Protein AF-N8XYX1-F1 (afdb_monomer)

pLDDT: mean 90.08, std 13.4, range [51.41, 98.62]

Radius of gyration: 21.21 Å; Cα contacts (8 Å, |Δi|>4): 146; chains: 1; bounding box: 78×27×40 Å

Structure (mmCIF, N/CA/C/O backbone):
data_AF-N8XYX1-F1
#
_entry.id   AF-N8XYX1-F1
#
loop_
_atom_site.group_PDB
_atom_site.id
_atom_site.type_symbol
_atom_site.label_atom_id
_atom_site.label_alt_id
_atom_site.label_comp_id
_atom_site.label_asym_id
_atom_site.label_entity_id
_atom_site.label_seq_id
_atom_site.pdbx_PDB_ins_code
_atom_site.Cartn_x
_atom_site.Cartn_y
_atom_site.Cartn_z
_atom_site.occupancy
_atom_site.B_iso_or_equiv
_atom_site.auth_seq_id
_atom_site.auth_comp_id
_atom_site.auth_asym_id
_atom_site.auth_atom_id
_atom_site.pdbx_PDB_model_num
ATOM 1 N N . MET A 1 1 ? 16.523 -11.928 -7.565 1.00 67.00 1 MET A N 1
ATOM 2 C CA . MET A 1 1 ? 16.560 -12.130 -6.098 1.00 67.00 1 MET A CA 1
ATOM 3 C C . MET A 1 1 ? 15.398 -11.346 -5.505 1.00 67.00 1 MET A C 1
ATOM 5 O O . MET A 1 1 ? 15.191 -10.226 -5.953 1.00 67.00 1 MET A O 1
ATOM 9 N N . LYS A 1 2 ? 14.607 -11.919 -4.587 1.00 81.88 2 LYS A N 1
ATOM 10 C CA . LYS A 1 2 ? 13.445 -11.219 -4.010 1.00 81.88 2 LYS A CA 1
ATOM 11 C C . LYS A 1 2 ? 13.893 -10.317 -2.864 1.00 81.88 2 LYS A C 1
ATOM 13 O O . LYS A 1 2 ? 14.640 -10.771 -1.998 1.00 81.88 2 LYS A O 1
ATOM 18 N N . ARG A 1 3 ? 13.436 -9.068 -2.841 1.00 89.69 3 ARG A N 1
ATOM 19 C CA . ARG A 1 3 ? 13.675 -8.115 -1.747 1.00 89.69 3 ARG A CA 1
ATOM 20 C C . ARG A 1 3 ? 12.386 -7.884 -0.975 1.00 89.69 3 ARG A C 1
ATOM 22 O O . ARG A 1 3 ? 11.297 -8.057 -1.515 1.00 89.69 3 ARG A O 1
ATOM 29 N N . LYS A 1 4 ? 12.512 -7.506 0.295 1.00 93.75 4 LYS A N 1
ATOM 30 C CA . LYS A 1 4 ? 11.374 -7.295 1.189 1.00 93.75 4 LYS A CA 1
ATOM 31 C C . LYS A 1 4 ? 11.390 -5.874 1.733 1.00 93.75 4 LYS A C 1
ATOM 33 O O . LYS A 1 4 ? 12.383 -5.451 2.319 1.00 93.75 4 LYS A O 1
ATOM 38 N N . ILE A 1 5 ? 10.283 -5.165 1.552 1.00 96.06 5 ILE A N 1
ATOM 39 C CA . ILE A 1 5 ? 10.011 -3.879 2.191 1.00 96.06 5 ILE A CA 1
ATOM 40 C C . ILE A 1 5 ? 8.982 -4.140 3.287 1.00 96.06 5 ILE A C 1
ATOM 42 O O . ILE A 1 5 ? 7.904 -4.667 3.019 1.00 96.06 5 ILE A O 1
ATOM 46 N N . THR A 1 6 ? 9.315 -3.772 4.521 1.00 97.25 6 THR A N 1
ATOM 47 C CA . THR A 1 6 ? 8.387 -3.850 5.653 1.00 97.25 6 THR A CA 1
ATOM 48 C C . THR A 1 6 ? 7.940 -2.446 6.016 1.00 97.25 6 THR A C 1
ATOM 50 O O . THR A 1 6 ? 8.753 -1.616 6.419 1.00 97.25 6 THR A O 1
ATOM 53 N N . LEU A 1 7 ? 6.642 -2.195 5.889 1.00 97.81 7 LEU A N 1
ATOM 54 C CA . LEU A 1 7 ? 5.995 -0.982 6.365 1.00 97.81 7 LEU A CA 1
ATOM 55 C C . LEU A 1 7 ? 5.338 -1.274 7.706 1.00 97.81 7 LEU A C 1
ATOM 57 O O . LEU A 1 7 ? 4.661 -2.291 7.859 1.00 97.81 7 LEU A O 1
ATOM 61 N N . SER A 1 8 ? 5.490 -0.364 8.655 1.00 97.75 8 SER A N 1
ATOM 62 C CA . SER A 1 8 ? 4.750 -0.376 9.909 1.00 97.75 8 SER A CA 1
ATOM 63 C C . SER A 1 8 ? 4.278 1.031 10.228 1.00 97.75 8 SER A C 1
ATOM 65 O O . SER A 1 8 ? 4.911 2.020 9.859 1.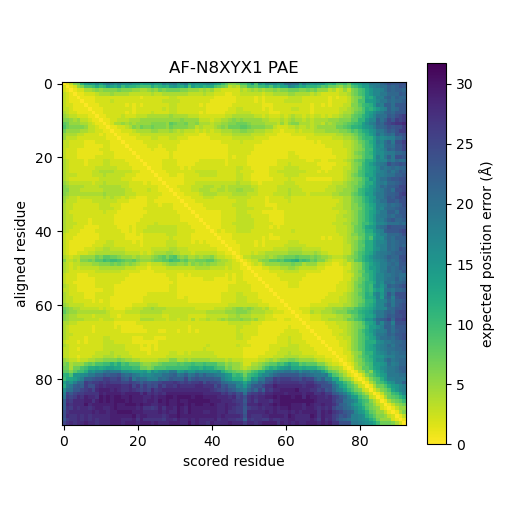00 97.75 8 SER A O 1
ATOM 67 N N . TRP A 1 9 ? 3.132 1.116 10.887 1.00 97.62 9 TRP A N 1
ATOM 68 C CA . TRP A 1 9 ? 2.534 2.384 11.278 1.00 97.62 9 TRP A CA 1
ATOM 69 C C . TRP A 1 9 ? 1.915 2.268 12.664 1.00 97.62 9 TRP A C 1
ATOM 71 O O . TRP A 1 9 ? 1.634 1.177 13.169 1.00 97.62 9 TRP A O 1
ATOM 81 N N . LYS A 1 10 ? 1.733 3.423 13.298 1.00 95.56 10 LYS A N 1
ATOM 82 C CA . LYS A 1 10 ? 1.017 3.548 14.564 1.00 95.56 10 LYS A CA 1
ATOM 83 C C . LYS A 1 10 ? -0.339 4.172 14.288 1.00 95.56 10 LYS A C 1
ATOM 85 O O . LYS A 1 10 ? -0.483 4.943 13.350 1.00 95.56 10 LYS A O 1
ATOM 90 N N . GLU A 1 11 ? -1.304 3.782 15.102 1.00 93.94 11 GLU A N 1
ATOM 91 C CA . GLU A 1 11 ? -2.632 4.375 15.094 1.00 93.94 11 GLU A CA 1
ATOM 92 C C . GLU A 1 11 ? -3.105 4.425 16.539 1.00 93.94 11 GLU A C 1
ATOM 94 O O . GLU A 1 11 ? -3.046 3.388 17.222 1.00 93.94 11 GLU A O 1
ATOM 99 N N . ASP A 1 12 ? -3.500 5.616 16.979 1.00 91.69 12 ASP A N 1
ATOM 100 C CA . ASP A 1 12 ? -3.779 5.930 18.385 1.00 91.69 12 ASP A CA 1
ATOM 101 C C . ASP A 1 12 ? -5.262 5.748 18.739 1.00 91.69 12 ASP A C 1
ATOM 103 O O . ASP A 1 12 ? -5.623 5.684 19.914 1.00 91.69 12 ASP A O 1
ATOM 107 N N . TYR A 1 13 ? -6.122 5.602 17.730 1.00 91.88 13 TYR A N 1
ATOM 108 C CA . TYR A 1 13 ? -7.552 5.346 17.874 1.00 91.88 13 TYR A CA 1
ATOM 109 C C . TYR A 1 13 ? -7.964 4.037 17.173 1.00 91.88 13 TYR A C 1
ATOM 111 O O . TYR A 1 13 ? -7.253 3.535 16.298 1.00 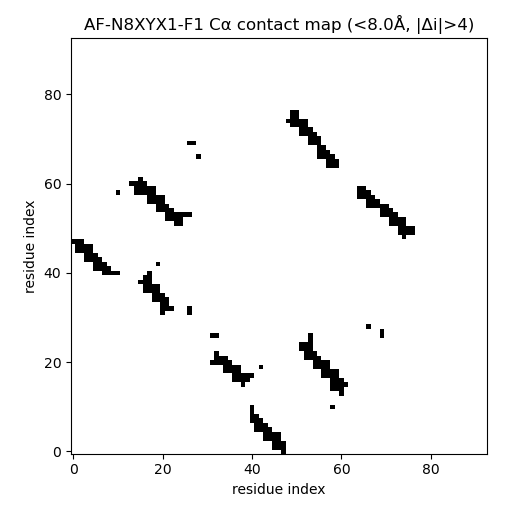91.88 13 TYR A O 1
ATOM 119 N N . PRO A 1 14 ? -9.085 3.412 17.576 1.00 94.19 14 PRO A N 1
ATOM 120 C CA . PRO A 1 14 ? -9.594 2.231 16.890 1.00 94.19 14 PRO A CA 1
ATOM 121 C C . PRO A 1 14 ? -10.062 2.582 15.473 1.00 94.19 14 PRO A C 1
ATOM 123 O O . PRO A 1 14 ? -10.712 3.603 15.257 1.00 94.19 14 PRO A O 1
ATOM 126 N N . VAL A 1 15 ? -9.752 1.702 14.524 1.00 98.06 15 VAL A N 1
ATOM 127 C CA . VAL A 1 15 ? -10.144 1.807 13.112 1.00 98.06 15 VAL A CA 1
ATOM 128 C C . VAL A 1 15 ? -10.654 0.457 12.622 1.00 98.06 15 VAL A C 1
ATOM 130 O O . VAL A 1 15 ? -10.285 -0.583 13.171 1.00 98.06 15 VAL A O 1
ATOM 133 N N . ASP A 1 16 ? -11.484 0.462 11.585 1.00 98.25 16 ASP A N 1
ATOM 134 C CA . ASP A 1 16 ? -12.071 -0.754 11.019 1.00 98.25 16 ASP A CA 1
ATOM 135 C C . ASP A 1 16 ? -11.017 -1.573 10.261 1.00 98.25 16 ASP A C 1
ATOM 137 O O . ASP A 1 16 ? -10.987 -2.803 10.323 1.00 98.25 16 ASP A O 1
ATOM 141 N N . TYR A 1 17 ? -10.167 -0.884 9.496 1.00 98.44 17 TYR A N 1
ATOM 142 C CA . TYR A 1 17 ? -9.084 -1.461 8.701 1.00 98.44 17 TYR A CA 1
ATOM 143 C C . TYR A 1 17 ? -8.148 -0.368 8.170 1.00 98.44 17 TYR A C 1
ATOM 145 O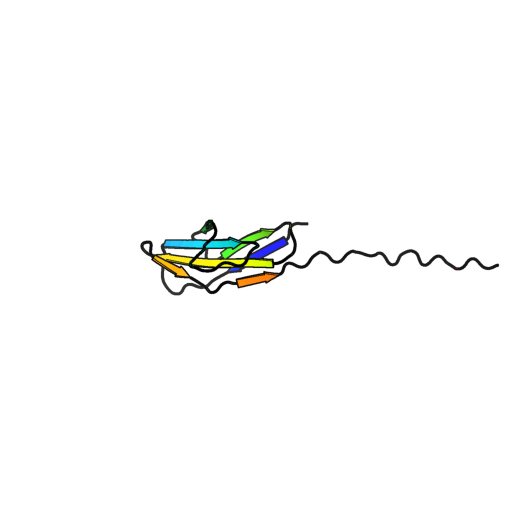 O . TYR A 1 17 ? -8.388 0.826 8.327 1.00 98.44 17 TYR A O 1
ATOM 153 N N . PHE A 1 18 ? -7.094 -0.791 7.483 1.00 98.62 18 PHE A N 1
ATOM 154 C CA . PHE A 1 18 ? -6.181 0.054 6.731 1.00 98.62 18 PHE A CA 1
ATOM 155 C C . PHE A 1 18 ? -6.239 -0.304 5.248 1.00 98.62 18 PHE A C 1
ATOM 157 O O . PHE A 1 18 ? -6.341 -1.479 4.885 1.00 98.62 18 PHE A O 1
ATOM 164 N N . ASN A 1 19 ? -6.113 0.705 4.394 1.00 98.62 19 ASN A N 1
ATOM 165 C CA . ASN A 1 19 ? -5.738 0.523 2.999 1.00 98.62 19 ASN A CA 1
ATOM 166 C C . ASN A 1 19 ? -4.265 0.873 2.839 1.00 98.62 19 ASN A C 1
ATOM 168 O O . ASN A 1 19 ? -3.825 1.934 3.281 1.00 98.62 19 ASN A O 1
ATOM 172 N N . VAL A 1 20 ? -3.524 0.004 2.165 1.00 98.56 20 VAL A N 1
ATOM 173 C CA . VAL A 1 20 ? -2.145 0.259 1.762 1.00 98.56 20 VAL A CA 1
ATOM 174 C C . VAL A 1 20 ? -2.133 0.533 0.269 1.00 98.56 20 VAL A C 1
ATOM 176 O O . VAL A 1 20 ? -2.502 -0.323 -0.534 1.00 98.56 20 VAL A O 1
ATOM 179 N N . TYR A 1 21 ? -1.716 1.736 -0.091 1.00 98.62 21 TYR A N 1
ATOM 180 C CA . TYR A 1 21 ? -1.565 2.198 -1.462 1.00 98.62 21 TYR A CA 1
ATOM 181 C C . TYR A 1 21 ? -0.101 2.063 -1.868 1.00 98.62 21 TYR A C 1
ATOM 183 O O . TYR A 1 21 ? 0.785 2.454 -1.107 1.00 98.62 21 TYR A O 1
ATOM 191 N N . ARG A 1 22 ? 0.156 1.517 -3.060 1.00 98.06 22 ARG A N 1
ATOM 192 C CA . ARG A 1 22 ? 1.504 1.289 -3.594 1.00 98.06 22 ARG A CA 1
ATOM 193 C C . ARG A 1 22 ? 1.568 1.668 -5.068 1.00 98.06 22 ARG A C 1
ATOM 195 O O . ARG A 1 22 ? 0.681 1.298 -5.830 1.00 98.06 22 ARG A O 1
ATOM 202 N N . SER A 1 23 ? 2.659 2.311 -5.478 1.00 97.62 23 SER A N 1
ATOM 203 C CA . SER A 1 23 ? 2.976 2.527 -6.894 1.00 97.62 23 SER A CA 1
ATOM 204 C C . SER A 1 23 ? 4.488 2.588 -7.146 1.00 97.62 23 SER A C 1
ATOM 206 O O . SER A 1 23 ? 5.278 2.809 -6.224 1.00 97.62 23 SER A O 1
ATOM 208 N N . ARG A 1 24 ? 4.894 2.387 -8.406 1.00 96.38 24 ARG A N 1
ATOM 209 C CA . ARG A 1 24 ? 6.250 2.708 -8.899 1.00 96.38 24 ARG A CA 1
ATOM 210 C C . ARG A 1 24 ? 6.370 4.153 -9.379 1.00 96.38 24 ARG A C 1
ATOM 212 O O . ARG A 1 24 ? 7.478 4.652 -9.549 1.00 96.38 24 ARG A O 1
ATOM 219 N N . GLU A 1 25 ? 5.239 4.819 -9.562 1.00 97.06 25 GLU A N 1
ATOM 220 C CA . GLU A 1 25 ? 5.145 6.231 -9.907 1.00 97.06 25 GLU A CA 1
ATOM 221 C C . GLU A 1 25 ? 4.719 7.043 -8.674 1.00 97.06 25 GLU A C 1
ATOM 223 O O . GLU A 1 25 ? 3.998 6.515 -7.818 1.00 97.06 25 GLU A O 1
ATOM 228 N N . PRO A 1 26 ? 5.150 8.311 -8.549 1.00 97.00 26 PRO A N 1
ATOM 229 C CA . PRO A 1 26 ? 4.638 9.199 -7.514 1.00 97.00 26 PRO A CA 1
ATOM 230 C C . PRO A 1 26 ? 3.113 9.324 -7.605 1.00 97.00 26 PRO A C 1
ATOM 232 O O . PRO A 1 26 ? 2.556 9.386 -8.698 1.00 97.00 26 PRO A O 1
ATOM 235 N N . PHE A 1 27 ? 2.445 9.417 -6.459 1.00 98.25 27 PHE A N 1
ATOM 236 C CA . PHE A 1 27 ? 1.001 9.629 -6.387 1.00 98.25 27 PHE A CA 1
ATOM 237 C C . PHE A 1 27 ? 0.634 10.501 -5.183 1.00 98.25 27 PHE A C 1
ATOM 239 O O . PHE A 1 27 ? 1.471 10.754 -4.313 1.00 98.25 27 PHE A O 1
ATOM 246 N N . THR A 1 28 ? -0.613 10.966 -5.137 1.00 96.69 28 THR A N 1
ATOM 247 C CA . THR A 1 28 ? -1.158 11.792 -4.049 1.00 96.69 28 THR A CA 1
ATOM 248 C C . THR A 1 28 ? -2.488 11.218 -3.558 1.00 96.69 28 THR A C 1
ATOM 250 O O . THR A 1 28 ? -3.005 10.254 -4.122 1.00 96.69 28 THR A O 1
ATOM 253 N N . LYS A 1 29 ? -3.071 11.802 -2.505 1.00 94.94 29 LYS A N 1
ATOM 254 C CA . LYS A 1 29 ? -4.376 11.365 -1.977 1.00 94.94 29 LYS A CA 1
ATOM 255 C C . LYS A 1 29 ? -5.539 11.619 -2.949 1.00 94.94 29 LYS A C 1
ATOM 257 O O . LYS A 1 29 ? -6.588 11.002 -2.816 1.00 94.94 29 LYS A O 1
ATOM 262 N N . GLU A 1 30 ? -5.359 12.517 -3.917 1.00 95.31 30 GLU A N 1
ATOM 263 C CA . GLU A 1 30 ? -6.334 12.822 -4.969 1.00 95.31 30 GLU A CA 1
ATOM 264 C C . GLU A 1 30 ? -6.315 11.787 -6.105 1.00 95.31 30 GLU A C 1
ATOM 266 O O . GLU A 1 30 ? -7.304 11.644 -6.820 1.00 95.31 30 GLU A O 1
ATOM 271 N N . VAL A 1 31 ? -5.204 11.058 -6.270 1.00 96.12 31 VAL A N 1
ATOM 272 C CA . VAL A 1 31 ? -5.012 10.059 -7.330 1.00 96.12 31 VAL A CA 1
ATOM 273 C C . VAL A 1 31 ? -4.385 8.810 -6.720 1.00 96.12 31 VAL A C 1
ATOM 275 O O . VAL A 1 31 ? -3.169 8.631 -6.729 1.00 96.12 31 VAL A O 1
ATOM 278 N N . LEU A 1 32 ? -5.227 7.950 -6.150 1.00 97.56 32 LEU A N 1
ATOM 279 C CA . LEU A 1 32 ? -4.784 6.759 -5.430 1.00 97.56 32 LEU A CA 1
ATOM 280 C C . LEU A 1 32 ? -4.737 5.523 -6.346 1.00 97.56 32 LEU A C 1
ATOM 282 O O . LEU A 1 32 ? -5.682 5.288 -7.103 1.00 97.56 32 LEU A O 1
ATOM 286 N N . PRO A 1 33 ? -3.685 4.687 -6.257 1.00 98.06 33 PRO A N 1
ATOM 287 C CA . PRO A 1 33 ? -3.696 3.358 -6.862 1.00 98.06 33 PRO A CA 1
ATOM 288 C C . PRO A 1 33 ? -4.715 2.445 -6.158 1.00 98.06 33 PRO A C 1
ATOM 290 O O . PRO A 1 33 ? -5.257 2.779 -5.105 1.00 98.06 33 PRO A O 1
ATOM 293 N N . MET A 1 34 ? -4.962 1.256 -6.710 1.00 98.19 34 MET A N 1
ATOM 294 C CA . MET A 1 34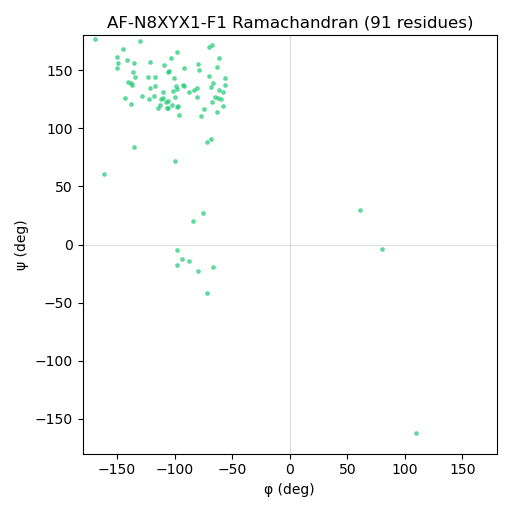 ? -5.823 0.270 -6.049 1.00 98.19 34 MET A CA 1
ATOM 295 C C . MET A 1 34 ? -5.207 -0.157 -4.703 1.00 98.19 34 MET A C 1
ATOM 297 O O . MET A 1 34 ? -4.046 -0.580 -4.684 1.00 98.19 34 MET A O 1
ATOM 301 N N . PRO A 1 35 ? -5.943 -0.070 -3.581 1.00 98.19 35 PRO A N 1
ATOM 302 C CA . PRO A 1 35 ? -5.395 -0.428 -2.286 1.00 98.19 35 PRO A CA 1
ATOM 303 C C . PRO A 1 35 ? -5.371 -1.932 -2.033 1.00 98.19 35 PRO A C 1
ATOM 305 O O . PRO A 1 35 ? -6.224 -2.688 -2.499 1.00 98.19 35 PRO A O 1
ATOM 308 N N . VAL A 1 36 ? -4.463 -2.332 -1.148 1.00 98.38 36 VAL A N 1
ATOM 309 C CA . VAL A 1 36 ? -4.531 -3.603 -0.428 1.00 98.38 36 VAL A CA 1
ATOM 310 C C . VAL A 1 36 ? -5.137 -3.352 0.951 1.00 98.38 36 VAL A C 1
ATOM 312 O O . VAL A 1 36 ? -4.584 -2.602 1.757 1.00 98.38 36 VAL A O 1
ATOM 315 N N . LYS A 1 37 ? -6.278 -3.984 1.236 1.00 98.31 37 LYS A N 1
ATOM 316 C CA . LYS A 1 37 ? -6.963 -3.885 2.532 1.00 98.31 37 LYS A CA 1
ATOM 317 C C . LYS A 1 37 ? -6.325 -4.822 3.563 1.00 98.31 37 LYS A C 1
ATOM 319 O O . LYS A 1 37 ? -6.098 -5.994 3.275 1.00 98.31 37 LYS A O 1
ATOM 324 N N . THR A 1 38 ? -6.089 -4.341 4.781 1.00 98.12 38 THR A N 1
ATOM 325 C CA . THR A 1 38 ? -5.549 -5.141 5.895 1.00 98.12 38 THR A CA 1
ATOM 326 C C . THR A 1 38 ? -6.049 -4.635 7.247 1.00 98.12 38 THR A C 1
ATOM 328 O O . THR A 1 38 ? -6.326 -3.454 7.406 1.00 98.12 38 THR A O 1
ATOM 331 N N . THR A 1 39 ? -6.149 -5.507 8.250 1.00 97.50 39 THR A N 1
ATOM 332 C CA . THR A 1 39 ? -6.400 -5.122 9.656 1.00 97.50 39 THR A CA 1
ATOM 333 C C . THR A 1 39 ? -5.116 -5.071 10.490 1.00 97.50 39 THR A C 1
ATOM 335 O O . THR A 1 39 ? -5.132 -4.683 11.656 1.00 97.50 39 THR A O 1
ATOM 338 N N . LYS A 1 40 ? -3.979 -5.465 9.905 1.00 97.56 40 LYS A N 1
ATOM 339 C CA . LYS A 1 40 ? -2.667 -5.450 10.562 1.00 97.56 40 LYS A CA 1
ATOM 340 C C . LYS A 1 40 ? -2.088 -4.033 10.562 1.00 97.56 40 LYS A C 1
ATOM 342 O O . LYS A 1 40 ? -2.289 -3.295 9.606 1.00 97.56 40 LYS A O 1
ATOM 347 N N . LYS A 1 41 ? -1.277 -3.696 11.574 1.00 96.88 41 LYS A N 1
ATOM 348 C CA . LYS A 1 41 ? -0.485 -2.443 11.634 1.00 96.88 41 LYS A CA 1
ATOM 349 C C . LYS A 1 41 ? 0.862 -2.528 10.892 1.00 96.88 41 LYS A C 1
ATOM 351 O O . LYS A 1 41 ? 1.804 -1.795 11.191 1.00 96.88 41 LYS A O 1
ATOM 356 N N . TYR A 1 42 ? 0.976 -3.485 9.975 1.00 97.81 42 TYR A N 1
ATOM 357 C CA . TYR A 1 42 ? 2.143 -3.670 9.124 1.00 97.81 42 TYR A CA 1
ATOM 358 C C . TYR A 1 42 ? 1.739 -4.249 7.767 1.00 97.81 42 TYR A C 1
ATOM 360 O O . TYR A 1 42 ? 0.714 -4.929 7.644 1.00 97.81 42 TYR A O 1
ATOM 368 N N . TYR A 1 43 ? 2.581 -4.009 6.766 1.00 98.06 43 TYR A N 1
ATOM 369 C CA . TYR A 1 43 ? 2.480 -4.570 5.424 1.00 98.06 43 TYR A CA 1
ATOM 370 C C . TYR A 1 43 ? 3.860 -5.005 4.943 1.00 98.06 43 TYR A C 1
ATOM 372 O O . TYR A 1 43 ? 4.850 -4.301 5.141 1.00 98.06 43 TYR A O 1
ATOM 380 N N . GLU A 1 44 ? 3.917 -6.178 4.323 1.00 97.75 44 GLU A N 1
ATOM 381 C CA . GLU A 1 44 ? 5.139 -6.722 3.747 1.00 97.75 44 GLU A CA 1
ATOM 382 C C . GLU A 1 44 ? 4.987 -6.754 2.234 1.00 97.75 44 GLU A C 1
ATOM 384 O O . GLU A 1 44 ? 4.092 -7.417 1.712 1.00 97.75 44 GLU A O 1
ATOM 389 N N . ASP A 1 45 ? 5.873 -6.046 1.545 1.00 96.75 45 ASP A N 1
ATOM 390 C CA . ASP A 1 45 ? 5.929 -6.036 0.095 1.00 96.75 45 ASP A CA 1
ATOM 391 C C . ASP A 1 45 ? 7.148 -6.816 -0.374 1.00 96.75 45 ASP A C 1
ATOM 393 O O . ASP A 1 45 ? 8.285 -6.508 -0.001 1.00 96.75 45 ASP A O 1
ATOM 397 N N . VAL A 1 46 ? 6.909 -7.834 -1.193 1.00 95.12 46 VAL A N 1
ATOM 398 C CA . VAL A 1 46 ? 7.976 -8.595 -1.836 1.00 95.12 46 VAL A CA 1
ATOM 399 C C . VAL A 1 46 ? 8.144 -8.048 -3.243 1.00 95.12 46 VAL A C 1
ATOM 401 O O . VAL A 1 46 ? 7.213 -8.082 -4.047 1.00 95.12 46 VAL A O 1
ATOM 404 N N . VAL A 1 47 ? 9.329 -7.517 -3.524 1.00 93.50 47 VAL A N 1
ATOM 405 C CA . VAL A 1 47 ? 9.640 -6.845 -4.784 1.00 93.50 47 VAL A CA 1
ATOM 406 C C . VAL A 1 47 ? 10.799 -7.539 -5.478 1.00 93.50 47 VAL A C 1
ATOM 408 O O . VAL A 1 47 ? 11.814 -7.864 -4.857 1.00 93.50 47 VAL A O 1
ATOM 411 N N . ASP A 1 48 ? 10.636 -7.758 -6.775 1.00 88.19 48 ASP A N 1
ATOM 412 C CA . ASP A 1 48 ? 11.641 -8.430 -7.601 1.00 88.19 48 ASP A CA 1
ATOM 413 C C . ASP A 1 48 ? 12.518 -7.418 -8.357 1.00 88.19 48 ASP A C 1
ATOM 415 O O . ASP A 1 48 ? 13.644 -7.736 -8.744 1.00 88.19 48 ASP A O 1
ATOM 419 N N . ASP A 1 49 ? 12.044 -6.173 -8.462 1.00 90.00 49 ASP A N 1
ATOM 420 C CA . ASP A 1 49 ? 12.719 -5.094 -9.168 1.00 90.00 49 ASP A CA 1
ATOM 421 C C . ASP A 1 49 ? 13.405 -4.112 -8.218 1.00 90.00 49 ASP A C 1
ATOM 423 O O . ASP A 1 49 ? 13.098 -3.982 -7.029 1.00 90.00 49 ASP A O 1
ATOM 427 N N . THR A 1 50 ? 14.342 -3.373 -8.795 1.00 92.00 50 THR A N 1
ATOM 428 C CA . THR A 1 50 ? 15.056 -2.280 -8.148 1.00 92.00 50 THR A CA 1
ATOM 429 C C . THR A 1 50 ? 14.412 -0.952 -8.522 1.00 92.00 50 THR A C 1
ATOM 431 O O . THR A 1 50 ? 13.649 -0.841 -9.487 1.00 92.00 5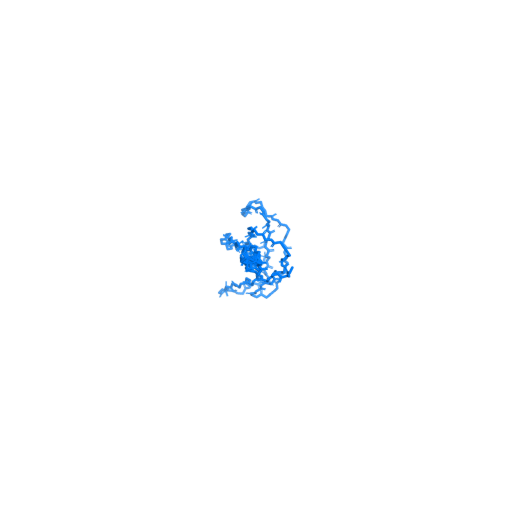0 THR A O 1
ATOM 434 N N . GLY A 1 51 ? 14.758 0.093 -7.787 1.00 93.81 51 GLY A N 1
ATOM 435 C CA . GLY A 1 51 ? 14.259 1.437 -8.019 1.00 93.81 51 GLY A CA 1
ATOM 436 C C . GLY A 1 51 ? 13.295 1.895 -6.938 1.00 93.81 51 GLY A C 1
ATOM 437 O O . GLY A 1 51 ? 13.285 1.391 -5.815 1.00 93.81 51 GLY A O 1
ATOM 438 N N . ARG A 1 52 ? 12.532 2.934 -7.264 1.00 96.75 52 ARG A N 1
ATOM 439 C CA . ARG A 1 52 ? 11.727 3.663 -6.293 1.00 96.75 52 ARG A CA 1
ATOM 440 C C . ARG A 1 52 ? 10.316 3.092 -6.200 1.00 96.75 52 ARG A C 1
ATOM 442 O O . ARG A 1 52 ? 9.677 2.830 -7.215 1.00 96.75 52 ARG A O 1
ATOM 449 N N . TYR A 1 53 ? 9.844 2.954 -4.971 1.00 97.88 53 TYR A N 1
ATOM 450 C CA . TYR A 1 53 ? 8.476 2.600 -4.633 1.00 97.88 53 TYR A CA 1
ATOM 451 C C . TYR A 1 53 ? 7.883 3.677 -3.736 1.00 97.88 53 TYR A C 1
ATOM 453 O O . TYR A 1 53 ? 8.580 4.251 -2.895 1.00 97.88 53 TYR A O 1
ATOM 461 N N . TYR A 1 54 ? 6.599 3.936 -3.922 1.00 98.31 54 TYR A N 1
ATOM 462 C CA . TYR A 1 54 ? 5.833 4.912 -3.165 1.00 98.31 54 TYR A CA 1
ATOM 463 C C . TYR A 1 54 ? 4.734 4.188 -2.404 1.00 98.31 54 TYR A C 1
ATOM 465 O O . TYR A 1 54 ? 4.071 3.315 -2.969 1.00 98.31 54 TYR A O 1
ATOM 473 N N . TYR A 1 55 ? 4.546 4.563 -1.143 1.00 98.56 55 TYR A N 1
ATOM 474 C CA . TYR A 1 55 ? 3.554 3.973 -0.259 1.00 98.56 55 TYR A CA 1
ATOM 475 C C . TYR A 1 55 ? 2.786 5.048 0.492 1.00 98.56 55 TYR A C 1
ATOM 477 O O . TYR A 1 55 ? 3.355 6.051 0.912 1.00 98.56 55 TYR A O 1
ATOM 485 N N . MET A 1 56 ? 1.501 4.803 0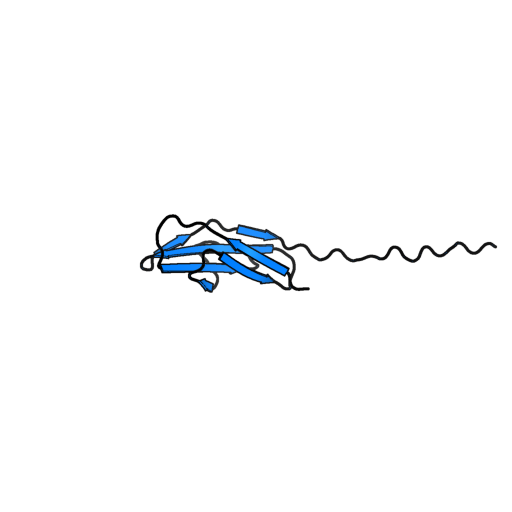.703 1.00 98.56 56 MET A N 1
ATOM 486 C CA . MET A 1 56 ? 0.651 5.593 1.586 1.00 98.56 56 MET A CA 1
ATOM 487 C C . MET A 1 56 ? -0.261 4.629 2.333 1.00 98.56 56 MET A C 1
ATOM 489 O O . MET A 1 56 ? -0.758 3.662 1.752 1.00 98.56 56 MET A O 1
ATOM 493 N N . VAL A 1 57 ? -0.485 4.884 3.615 1.00 98.56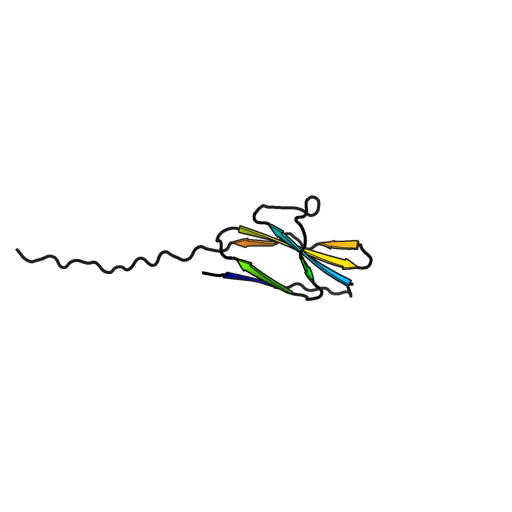 57 VAL A N 1
ATOM 494 C CA . VAL A 1 57 ? -1.443 4.124 4.415 1.00 98.56 57 VAL A CA 1
ATOM 495 C C . VAL A 1 57 ? -2.619 5.030 4.715 1.00 98.56 57 VAL A C 1
ATOM 497 O O . VAL A 1 57 ? -2.438 6.168 5.136 1.00 98.56 57 VAL A O 1
ATOM 500 N N . GLY A 1 58 ? -3.826 4.527 4.492 1.00 98.06 58 GLY A N 1
ATOM 501 C CA . GLY A 1 58 ? -5.040 5.197 4.920 1.00 98.06 58 GLY A CA 1
ATOM 502 C C . GLY A 1 58 ? -5.761 4.378 5.983 1.00 98.06 58 GLY A C 1
ATOM 503 O O . GLY A 1 58 ? -6.213 3.267 5.695 1.00 98.06 58 GLY A O 1
ATOM 504 N N . ALA A 1 59 ? -5.904 4.924 7.184 1.00 98.44 59 ALA A N 1
ATOM 505 C CA . ALA A 1 59 ? -6.670 4.329 8.271 1.00 98.44 59 ALA A CA 1
ATOM 506 C C . ALA A 1 59 ? -8.163 4.615 8.080 1.00 98.44 59 ALA A C 1
ATOM 508 O O . ALA A 1 59 ? -8.537 5.765 7.861 1.00 98.44 59 ALA A O 1
ATOM 509 N N . VAL A 1 60 ? -9.005 3.577 8.102 1.00 98.38 60 VAL A N 1
ATOM 510 C CA . VAL A 1 60 ? -10.430 3.682 7.763 1.00 98.38 60 VAL A CA 1
ATOM 511 C C . VAL A 1 60 ? -11.307 3.456 8.980 1.00 98.38 60 VAL A C 1
ATOM 513 O O . VAL A 1 60 ? -11.229 2.405 9.610 1.00 98.38 60 VAL A O 1
ATOM 516 N N . LEU A 1 61 ? -12.190 4.411 9.257 1.00 98.06 61 LEU A N 1
ATOM 517 C CA . LEU A 1 61 ? -13.201 4.322 10.305 1.00 98.06 61 LEU A CA 1
ATOM 518 C C . LEU A 1 61 ? -14.528 4.874 9.780 1.00 9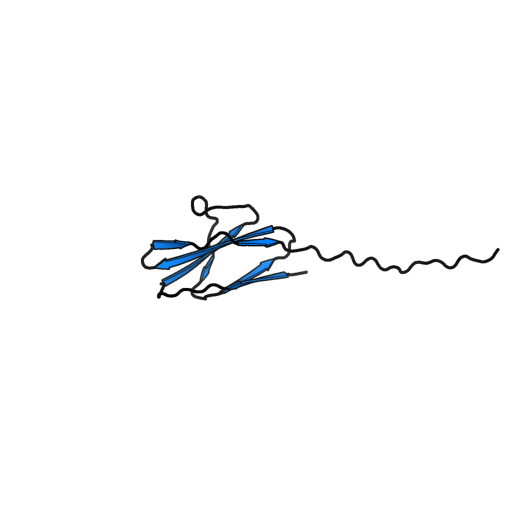8.06 61 LEU A C 1
ATOM 520 O O . LEU A 1 61 ? -14.600 6.024 9.346 1.00 98.06 61 LEU A O 1
ATOM 524 N N . GLY A 1 62 ? -15.581 4.055 9.779 1.00 96.69 62 GLY A N 1
ATOM 525 C CA . GLY A 1 62 ? -16.915 4.487 9.345 1.00 96.69 62 GLY A CA 1
ATOM 526 C C . GLY A 1 62 ? -16.967 4.960 7.886 1.00 96.69 62 GLY A C 1
ATOM 527 O O . GLY A 1 62 ? -17.743 5.848 7.544 1.00 96.69 62 GLY A O 1
ATOM 528 N N . GLY A 1 63 ? -16.104 4.408 7.027 1.00 95.00 63 GLY A N 1
ATOM 529 C CA . GLY A 1 63 ? -15.986 4.790 5.614 1.00 95.00 63 GLY A CA 1
ATOM 530 C C . GLY A 1 63 ? -15.179 6.066 5.349 1.00 95.00 63 GLY A C 1
ATOM 531 O O . GLY A 1 63 ? -14.940 6.389 4.188 1.00 95.00 63 GLY A O 1
ATOM 532 N N . GLN A 1 64 ? -14.720 6.767 6.389 1.00 95.69 64 GLN A N 1
ATOM 533 C CA . GLN A 1 64 ? -13.788 7.887 6.259 1.00 95.69 64 GLN A CA 1
ATOM 534 C C . GLN A 1 64 ? -12.348 7.403 6.375 1.00 95.69 64 GLN A C 1
ATOM 536 O O . GLN A 1 64 ? -12.085 6.407 7.047 1.00 95.69 64 GLN A O 1
ATOM 541 N N . GLN A 1 65 ? -11.420 8.114 5.733 1.00 95.81 65 GLN A N 1
ATOM 542 C CA . GLN A 1 65 ? -10.014 7.732 5.702 1.00 95.81 65 GLN A CA 1
ATOM 543 C C . GLN A 1 65 ? -9.094 8.879 6.124 1.00 95.81 65 GLN A C 1
ATOM 545 O O . GLN A 1 65 ? -9.159 9.970 5.559 1.00 95.81 65 GLN A O 1
ATOM 550 N N . ALA A 1 66 ? -8.213 8.605 7.086 1.00 96.31 66 ALA A N 1
ATOM 551 C CA . ALA A 1 66 ? -7.087 9.464 7.436 1.00 96.31 66 ALA A CA 1
ATOM 552 C C . ALA A 1 66 ? -5.815 8.906 6.787 1.00 96.31 66 ALA A C 1
ATOM 554 O O . ALA A 1 66 ? -5.514 7.722 6.935 1.00 96.31 66 ALA A O 1
ATOM 555 N N . PHE A 1 67 ? -5.088 9.737 6.041 1.00 97.38 67 PHE A N 1
ATOM 556 C CA . PHE A 1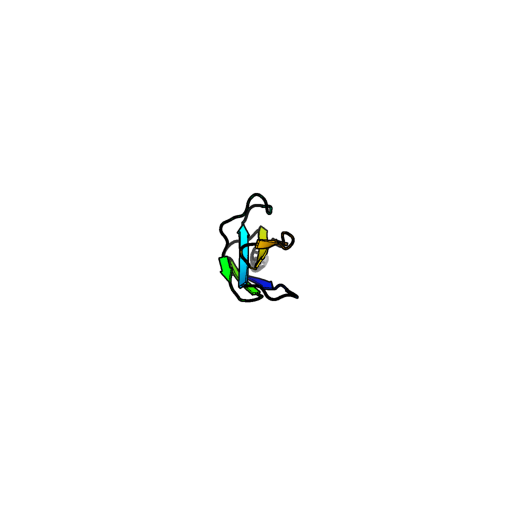 67 ? -3.909 9.314 5.283 1.00 97.38 67 PHE A CA 1
ATOM 557 C C . PHE A 1 67 ? -2.613 9.674 6.006 1.00 97.38 67 PHE A C 1
ATOM 559 O O . PHE A 1 67 ? -2.501 10.751 6.589 1.00 97.38 67 PHE A O 1
ATOM 566 N N . SER A 1 68 ? -1.620 8.793 5.905 1.00 97.62 68 SER A N 1
ATOM 567 C CA . SER A 1 68 ? -0.224 9.135 6.160 1.00 97.62 68 SER A CA 1
ATOM 568 C C . SER A 1 68 ? 0.330 10.052 5.066 1.00 97.62 68 SER A C 1
ATOM 570 O O . SER A 1 68 ? -0.240 10.168 3.978 1.00 97.62 68 SER A O 1
ATOM 572 N N . ASP A 1 69 ? 1.523 10.596 5.301 1.00 97.19 69 ASP A N 1
ATOM 573 C CA . ASP A 1 69 ? 2.350 11.113 4.213 1.00 97.19 69 ASP A CA 1
ATOM 574 C C . ASP A 1 69 ? 2.728 9.997 3.224 1.00 97.19 69 ASP A C 1
ATOM 576 O O . ASP A 1 69 ? 2.693 8.801 3.548 1.00 97.19 69 ASP A O 1
ATOM 580 N N . VAL A 1 70 ? 3.116 10.394 2.008 1.00 97.88 70 VAL A N 1
ATOM 581 C CA . VAL A 1 70 ? 3.683 9.467 1.022 1.00 97.88 70 VAL A CA 1
ATOM 582 C C . VAL A 1 70 ? 5.114 9.129 1.424 1.00 97.88 70 VAL A C 1
ATOM 584 O O . VAL A 1 70 ? 6.000 9.983 1.409 1.00 97.88 70 VAL A O 1
ATOM 587 N N . LEU A 1 71 ? 5.360 7.858 1.719 1.00 98.00 71 LEU A N 1
ATOM 588 C CA . LEU A 1 71 ? 6.697 7.326 1.933 1.00 98.00 71 LEU A CA 1
ATOM 589 C C . LEU A 1 71 ? 7.305 6.888 0.600 1.00 98.00 71 LEU A C 1
ATOM 591 O O . LEU A 1 71 ? 6.696 6.127 -0.150 1.00 98.00 71 LEU A O 1
ATOM 595 N N . SER A 1 72 ? 8.542 7.304 0.331 1.00 97.81 72 SER A N 1
ATOM 596 C CA . SER A 1 72 ? 9.318 6.828 -0.815 1.00 97.81 72 SER A CA 1
ATOM 597 C C . SER A 1 72 ? 10.474 5.946 -0.354 1.00 97.81 72 SER A C 1
ATOM 599 O O . SER A 1 72 ? 11.297 6.367 0.455 1.00 97.81 72 SER A O 1
ATOM 601 N N . VAL A 1 73 ? 10.558 4.736 -0.901 1.00 96.94 73 VAL A N 1
ATOM 602 C CA . VAL A 1 73 ? 11.618 3.763 -0.611 1.00 96.94 73 VAL A CA 1
ATOM 603 C C . VAL A 1 73 ? 12.391 3.483 -1.892 1.00 96.94 73 VAL A C 1
ATOM 605 O O . VAL A 1 73 ? 11.794 3.160 -2.918 1.00 96.94 73 VAL A O 1
ATOM 608 N N . PHE A 1 74 ? 13.718 3.599 -1.846 1.00 95.31 74 PHE A N 1
ATOM 609 C CA . PHE A 1 74 ? 14.584 3.237 -2.967 1.00 95.31 74 PHE A CA 1
ATOM 610 C C . PHE A 1 74 ? 15.246 1.884 -2.714 1.00 95.31 74 PHE A C 1
ATOM 612 O O . PHE A 1 74 ? 15.975 1.703 -1.742 1.00 95.31 74 PHE A O 1
ATOM 619 N N . VAL A 1 75 ? 14.989 0.940 -3.610 1.00 94.25 75 VAL A N 1
ATOM 620 C CA . VAL A 1 75 ? 15.534 -0.412 -3.579 1.00 94.25 75 VAL A CA 1
ATOM 621 C C . VAL A 1 75 ? 16.757 -0.460 -4.481 1.00 94.25 75 VAL A C 1
ATOM 623 O O . VAL A 1 75 ? 16.640 -0.340 -5.702 1.00 94.25 75 VAL A O 1
ATOM 626 N N . MET A 1 76 ? 17.936 -0.620 -3.884 1.00 88.62 76 MET A N 1
ATOM 627 C CA . MET A 1 76 ? 19.187 -0.666 -4.638 1.00 88.62 76 MET A CA 1
ATOM 628 C C . MET A 1 76 ? 19.306 -1.962 -5.457 1.00 88.62 76 MET A C 1
ATOM 630 O O . MET A 1 76 ? 18.867 -3.020 -4.987 1.00 88.62 76 MET A O 1
ATOM 634 N N . PRO A 1 77 ? 19.909 -1.897 -6.659 1.00 85.19 77 PRO A N 1
ATOM 635 C CA . PRO A 1 77 ? 20.346 -3.090 -7.367 1.00 85.19 77 PRO A CA 1
ATOM 636 C C . PRO A 1 77 ? 21.415 -3.841 -6.589 1.00 85.19 77 PRO A C 1
ATOM 638 O O . PRO A 1 77 ? 22.153 -3.255 -5.795 1.00 85.19 77 PRO A O 1
ATOM 641 N N . ASP A 1 78 ? 21.479 -5.151 -6.823 1.00 79.25 78 ASP A N 1
ATOM 642 C CA . ASP A 1 78 ? 22.602 -5.947 -6.343 1.00 79.25 78 ASP A CA 1
ATOM 643 C C . ASP A 1 78 ? 23.863 -5.400 -7.007 1.00 79.25 78 ASP A C 1
ATOM 645 O O . ASP A 1 78 ? 23.878 -5.144 -8.215 1.00 79.25 78 ASP A O 1
ATOM 649 N N . LEU A 1 79 ? 24.910 -5.178 -6.211 1.00 72.56 79 LEU A N 1
ATOM 650 C CA . LEU A 1 79 ? 26.205 -4.803 -6.760 1.00 72.56 79 LEU A CA 1
ATOM 651 C C . LEU A 1 79 ? 26.641 -5.908 -7.730 1.00 72.56 79 LEU A C 1
ATOM 653 O O . LEU A 1 79 ? 26.592 -7.085 -7.350 1.00 72.56 79 LEU A O 1
ATOM 657 N N . PRO A 1 80 ? 27.076 -5.575 -8.960 1.00 65.44 80 PRO A N 1
ATOM 658 C CA . PRO A 1 80 ? 27.680 -6.576 -9.818 1.00 65.44 80 PRO A CA 1
ATOM 659 C C . PRO A 1 80 ? 28.876 -7.161 -9.066 1.00 65.44 80 PRO A C 1
ATOM 661 O O . PRO A 1 80 ? 29.800 -6.441 -8.686 1.00 65.44 80 PRO A O 1
ATOM 664 N N . THR A 1 81 ? 28.843 -8.467 -8.805 1.00 55.78 81 THR A N 1
ATOM 665 C CA . THR A 1 81 ? 30.007 -9.173 -8.270 1.00 55.78 81 THR A CA 1
ATOM 666 C C . THR A 1 81 ? 31.025 -9.274 -9.400 1.00 55.78 81 THR A C 1
ATOM 668 O O . THR A 1 81 ? 31.004 -10.217 -10.181 1.00 55.78 81 THR A O 1
ATOM 671 N N . SER A 1 82 ? 31.879 -8.261 -9.539 1.00 60.34 82 SER A N 1
ATOM 672 C CA . SER A 1 82 ? 33.077 -8.377 -10.362 1.00 60.34 82 SER A CA 1
ATOM 673 C C . SER A 1 82 ? 34.097 -9.181 -9.564 1.00 60.34 82 SER A C 1
ATOM 675 O O . SER A 1 82 ? 34.610 -8.696 -8.555 1.00 60.34 82 SER A O 1
ATOM 677 N N . SER A 1 83 ? 34.387 -10.410 -9.983 1.00 57.19 83 SER A N 1
ATOM 678 C CA . SER A 1 83 ? 35.573 -11.126 -9.514 1.00 57.19 83 SER A CA 1
ATOM 679 C C . SER A 1 83 ? 36.808 -10.411 -10.062 1.00 57.19 83 SER A C 1
ATOM 681 O O . SER A 1 83 ? 36.952 -10.269 -11.273 1.00 57.19 83 SER A O 1
ATOM 683 N N . PHE A 1 84 ? 37.710 -9.971 -9.187 1.00 60.78 84 PHE A N 1
ATOM 684 C CA . PHE A 1 84 ? 39.044 -9.472 -9.553 1.00 60.78 84 PHE A CA 1
ATOM 685 C C . PHE A 1 84 ? 40.011 -10.616 -9.936 1.00 60.78 84 PHE A C 1
ATOM 687 O O . PHE A 1 84 ? 41.222 -10.481 -9.801 1.00 60.78 84 PHE A O 1
ATOM 694 N N . ASP A 1 85 ? 39.499 -11.747 -10.422 1.00 55.59 85 ASP A N 1
ATOM 695 C CA . ASP A 1 85 ? 40.298 -12.926 -10.761 1.00 55.59 85 ASP A CA 1
ATOM 696 C C . ASP A 1 85 ? 40.559 -12.997 -12.268 1.00 55.59 85 ASP A C 1
ATOM 698 O O . ASP A 1 85 ? 40.003 -13.830 -12.971 1.00 55.59 85 ASP A O 1
ATOM 702 N N . GLU A 1 86 ? 41.415 -12.110 -12.772 1.00 56.62 86 GLU A N 1
ATOM 703 C CA . GLU A 1 86 ? 42.372 -12.485 -13.823 1.00 56.62 86 GLU A CA 1
ATOM 704 C C . GLU A 1 86 ? 43.513 -11.454 -13.874 1.00 56.62 86 GLU A C 1
ATOM 706 O O . GLU A 1 86 ? 43.776 -10.796 -14.881 1.00 56.62 86 GLU A O 1
ATOM 711 N N . LEU A 1 87 ? 44.248 -11.311 -12.764 1.00 51.41 87 LEU A N 1
ATOM 712 C CA . LEU A 1 87 ? 45.645 -10.903 -12.891 1.00 51.41 87 LEU A CA 1
ATOM 713 C C . LEU A 1 87 ? 46.384 -12.070 -13.554 1.00 51.41 87 LEU A C 1
ATOM 715 O O . LEU A 1 87 ? 46.842 -12.989 -12.878 1.00 51.41 87 LEU A O 1
ATOM 719 N N . ARG A 1 88 ? 46.468 -12.062 -14.889 1.00 64.12 88 ARG A N 1
ATOM 720 C CA . ARG A 1 88 ? 47.395 -12.950 -15.596 1.00 64.12 88 ARG A CA 1
ATOM 721 C C . ARG A 1 88 ? 48.814 -12.622 -15.123 1.00 64.12 88 ARG A C 1
ATOM 723 O O . ARG A 1 88 ? 49.203 -11.454 -15.206 1.00 64.12 88 ARG A O 1
ATOM 730 N N . PRO A 1 89 ? 49.591 -13.600 -14.630 1.00 63.00 89 PRO A N 1
ATOM 731 C CA . PRO A 1 89 ? 51.012 -13.388 -14.403 1.00 63.00 89 PRO A CA 1
ATOM 732 C C . PRO A 1 89 ? 51.666 -12.940 -15.715 1.00 63.00 89 PRO A C 1
ATOM 734 O O . PRO A 1 89 ? 51.353 -13.483 -16.775 1.00 63.00 89 PRO A O 1
ATOM 737 N N . LEU A 1 90 ? 52.558 -11.949 -15.656 1.00 62.34 90 LEU A N 1
ATOM 738 C CA . LEU A 1 90 ? 53.432 -11.642 -16.786 1.00 62.34 90 LEU A CA 1
ATOM 739 C C . LEU A 1 90 ? 54.314 -12.874 -17.017 1.00 62.34 90 LEU A C 1
ATOM 741 O O . LEU A 1 90 ? 55.103 -13.223 -16.137 1.00 62.34 90 LEU A O 1
ATOM 745 N N . GLU A 1 91 ? 54.164 -13.551 -18.157 1.00 62.91 91 GLU A N 1
ATOM 746 C CA . GLU A 1 91 ? 55.111 -14.603 -18.522 1.00 62.91 91 GLU A CA 1
ATOM 747 C C . GLU A 1 91 ? 56.488 -13.964 -18.753 1.00 62.91 91 GLU A C 1
ATOM 749 O O . GLU A 1 91 ? 56.586 -12.981 -19.499 1.00 62.91 91 GLU A O 1
ATOM 754 N N . PRO A 1 92 ? 57.552 -14.457 -18.097 1.00 67.75 92 PRO A N 1
ATOM 755 C CA . PRO A 1 92 ? 58.891 -13.952 -18.347 1.00 67.75 92 PRO A CA 1
ATOM 756 C C . PRO A 1 92 ? 59.347 -14.341 -19.759 1.00 67.75 92 PRO A C 1
ATOM 758 O O . PRO A 1 92 ? 59.139 -15.471 -20.201 1.00 67.75 92 PRO A O 1
ATOM 761 N N . SER A 1 93 ? 59.943 -13.364 -20.447 1.00 70.81 93 SER A N 1
ATOM 762 C CA . SER A 1 93 ? 60.563 -13.483 -21.777 1.00 70.81 93 SER A CA 1
ATOM 763 C C . SER A 1 93 ? 61.859 -14.288 -21.764 1.00 70.81 93 SER A C 1
ATOM 765 O O . SER A 1 93 ? 62.577 -14.220 -20.740 1.00 70.81 93 SER A O 1
#

InterPro domains:
  IPR013783 Immunoglobulin-like fold [G3DSA:2.60.40.10] (1-78)

Foldseek 3Di:
DKDKDKDADDDPDDFPWKWKFKDLDDDDPVGTDDTDIGRDRMDMDIDPDFAKMWIKMWGHHPNDTDIDDIDIDGGDDDDPPDDPPDPPPDDDD

Secondary structure (DSSP, 8-state):
--EEEEEE---SS--SEEEEEEESS--BTTBPPPPEEESSSEEEEEE-S-EEEEEEEEEEETTEEEEPPPEEEEEPPPPP-------------

Sequence (93 aa):
MKRKITLSWKEDYPVDYFNVYRSREPFTKEVLPMPVKTTKKYYEDVVDDTGRYYYMVGAVLGGQQAFSDVLSVFVMPDLPTSSFDELRPLEPS

Solvent-accessible surface area (backbone atoms only — not comparable to full-atom values): 6029 Å² total; per-residue (Å²): 118,82,43,78,48,78,47,71,64,87,75,96,64,92,60,78,34,31,35,40,28,60,38,79,55,90,73,50,94,90,53,69,56,81,59,49,79,40,80,60,64,54,48,78,47,81,39,73,71,62,47,57,37,30,36,34,45,28,46,26,45,97,90,42,70,53,71,56,72,78,46,77,48,75,39,74,70,81,76,80,85,75,78,86,82,74,80,71,76,82,76,84,130

Organism: NCBI:txid1217675

Mean predicted aligned error: 7.65 Å

Nearest PDB structures (foldseek):
  5dez-assembly2_B  TM=7.453E-01  e=4.229E-02  Autographa californica nucleopolyhedrovirus
  8xci-assembly1_J  TM=6.955E-01  e=1.163E-01  Escherichia phage Lambda
  5jmb-assembly2_B  TM=6.280E-01  e=2.414E-01  Phocaeicola coprocola
  5h9y-assembly1_A  TM=6.182E-01  e=4.744E+00  Paenibacillus barengoltzii
  5h9x-assembly1_A  TM=5.926E-01  e=6.283E+00  Paenibacillus barengoltzii